Protein AF-A0A8J3GIA8-F1 (afdb_monomer_lite)

pLDDT: mean 77.98, std 16.13, range [45.19, 95.06]

Radius of gyration: 18.05 Å; chains: 1; bounding box: 42×23×46 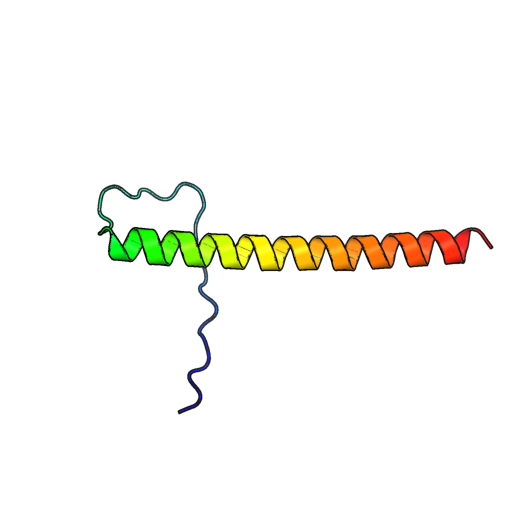Å

Str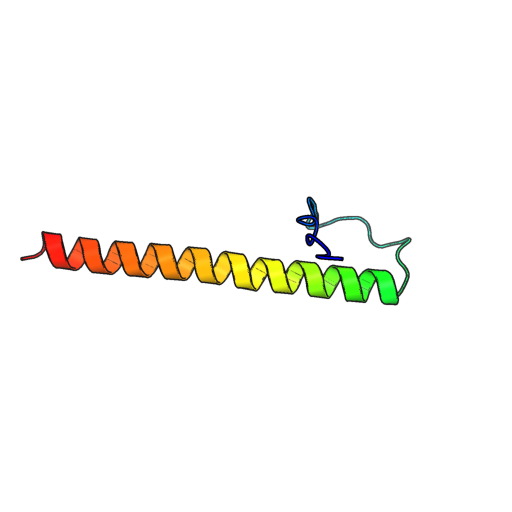ucture (mmCIF, N/CA/C/O backbone):
data_AF-A0A8J3GIA8-F1
#
_entry.id   AF-A0A8J3GIA8-F1
#
loop_
_atom_site.group_PDB
_atom_site.id
_atom_site.type_symbol
_atom_site.label_atom_id
_atom_site.label_alt_id
_atom_site.label_comp_id
_atom_site.label_asym_id
_atom_site.label_entity_id
_atom_site.label_seq_id
_atom_site.pdbx_PDB_ins_code
_atom_site.Cartn_x
_atom_site.Cartn_y
_atom_site.Cartn_z
_atom_site.occupancy
_atom_site.B_iso_or_equiv
_atom_site.auth_seq_id
_atom_site.auth_comp_id
_atom_site.auth_asym_id
_atom_site.auth_atom_id
_atom_site.pdbx_PDB_model_num
ATOM 1 N N . MET A 1 1 ? -12.025 -20.320 -16.278 1.00 47.41 1 MET A N 1
ATOM 2 C CA . MET A 1 1 ? -10.851 -20.536 -15.417 1.00 47.41 1 MET A CA 1
ATOM 3 C C . MET A 1 1 ? -10.978 -19.516 -14.315 1.00 47.41 1 MET A C 1
ATOM 5 O O . MET A 1 1 ? -10.904 -18.332 -14.607 1.00 47.41 1 MET A O 1
ATOM 9 N N . GLU A 1 2 ? -11.341 -19.956 -13.115 1.00 45.19 2 GLU A N 1
ATOM 10 C CA . GLU A 1 2 ? -11.281 -19.096 -11.936 1.00 45.19 2 GLU A CA 1
ATOM 11 C C . GLU A 1 2 ? -9.798 -18.963 -11.614 1.00 45.19 2 GLU A C 1
ATOM 13 O O . GLU A 1 2 ? -9.158 -19.914 -11.169 1.00 45.19 2 GLU A O 1
ATOM 18 N N . GLU A 1 3 ? -9.222 -17.833 -12.007 1.00 50.81 3 GLU A N 1
ATOM 19 C CA . GLU A 1 3 ? -7.847 -17.487 -11.687 1.00 50.81 3 GLU A CA 1
ATOM 20 C C . GLU A 1 3 ? -7.825 -17.175 -10.191 1.00 50.81 3 GLU A C 1
ATOM 22 O O . GLU A 1 3 ? -8.122 -16.066 -9.748 1.00 50.81 3 GLU A O 1
ATOM 27 N N . GLU A 1 4 ? -7.614 -18.221 -9.393 1.00 45.28 4 GLU A N 1
ATOM 28 C CA . GLU A 1 4 ? -7.388 -18.110 -7.962 1.00 45.28 4 GLU A CA 1
ATOM 29 C C . GLU A 1 4 ? -6.145 -17.236 -7.788 1.00 45.28 4 GLU A C 1
ATOM 31 O O . GLU A 1 4 ? -5.020 -17.671 -8.043 1.00 45.28 4 GLU A O 1
ATOM 36 N N . ALA A 1 5 ? -6.364 -15.962 -7.456 1.00 49.56 5 ALA A N 1
ATOM 37 C CA . ALA A 1 5 ? -5.304 -14.995 -7.238 1.00 49.56 5 ALA A CA 1
ATOM 38 C C . ALA A 1 5 ? -4.396 -15.535 -6.133 1.00 49.56 5 ALA A C 1
ATOM 40 O O . ALA A 1 5 ? -4.735 -15.489 -4.948 1.00 49.56 5 ALA A O 1
ATOM 41 N N . ILE A 1 6 ? -3.257 -16.096 -6.540 1.00 55.25 6 ILE A N 1
ATOM 42 C CA . ILE A 1 6 ? -2.242 -16.613 -5.633 1.00 55.25 6 ILE A CA 1
ATOM 43 C C . ILE A 1 6 ? -1.909 -15.452 -4.692 1.00 55.25 6 ILE A C 1
ATOM 45 O O . ILE A 1 6 ? -1.496 -14.395 -5.177 1.00 55.25 6 ILE A O 1
ATOM 49 N N . PRO A 1 7 ? -2.109 -15.583 -3.368 1.00 48.00 7 PRO A N 1
ATOM 50 C CA . PRO A 1 7 ? -1.748 -14.516 -2.455 1.00 48.00 7 PRO A CA 1
ATOM 51 C C . PRO A 1 7 ? -0.251 -14.289 -2.625 1.00 48.00 7 PRO A C 1
ATOM 53 O O . PRO A 1 7 ? 0.540 -15.191 -2.332 1.00 48.00 7 PRO A O 1
ATOM 56 N N . VAL A 1 8 ? 0.121 -13.117 -3.150 1.00 57.19 8 VAL A N 1
ATOM 57 C CA . VAL A 1 8 ? 1.510 -12.727 -3.401 1.00 57.19 8 VAL A CA 1
ATOM 58 C C . VAL A 1 8 ? 2.222 -12.704 -2.053 1.00 57.19 8 VAL A C 1
ATOM 60 O O . VAL A 1 8 ? 2.220 -11.721 -1.315 1.00 57.19 8 VAL A O 1
ATOM 63 N N . ARG A 1 9 ? 2.786 -13.850 -1.676 1.00 52.22 9 ARG A N 1
ATOM 64 C CA . ARG A 1 9 ? 3.668 -13.970 -0.527 1.00 52.22 9 ARG A CA 1
ATOM 65 C C . ARG A 1 9 ? 4.975 -13.288 -0.907 1.00 52.22 9 ARG A C 1
ATOM 67 O O . ARG A 1 9 ? 5.846 -13.923 -1.487 1.00 52.22 9 ARG A O 1
ATOM 74 N N . GLY A 1 10 ? 5.109 -12.021 -0.519 1.00 54.56 10 GLY A N 1
ATOM 75 C CA . GLY A 1 10 ? 6.414 -11.441 -0.210 1.00 54.56 10 GLY A CA 1
ATOM 76 C C . GLY A 1 10 ? 6.810 -10.187 -0.975 1.00 54.56 10 GLY A C 1
ATOM 77 O O . GLY A 1 10 ? 7.901 -10.157 -1.533 1.00 54.56 10 GLY A O 1
ATOM 78 N N . SER A 1 11 ? 6.018 -9.115 -0.923 1.00 61.09 11 SER A N 1
ATOM 79 C CA . SER A 1 11 ? 6.598 -7.781 -1.117 1.00 61.09 11 SER A CA 1
ATOM 80 C C . SER A 1 11 ? 7.442 -7.439 0.118 1.00 61.09 11 SER A C 1
ATOM 82 O O . SER A 1 11 ? 6.914 -7.034 1.154 1.00 61.09 11 SER A O 1
ATOM 84 N N . MET A 1 12 ? 8.750 -7.704 0.062 1.00 73.50 12 MET A N 1
ATOM 85 C CA . MET A 1 12 ? 9.671 -7.425 1.166 1.00 73.50 12 MET A CA 1
ATOM 86 C C . MET A 1 12 ? 10.087 -5.952 1.139 1.00 73.50 12 MET A C 1
ATOM 88 O O . MET A 1 12 ? 10.795 -5.504 0.239 1.00 73.50 12 MET A O 1
ATOM 92 N N . ILE A 1 13 ? 9.676 -5.188 2.151 1.00 79.31 13 ILE A N 1
ATOM 93 C CA . ILE A 1 13 ? 10.111 -3.794 2.309 1.00 79.31 13 ILE A CA 1
ATOM 94 C C . ILE A 1 13 ? 11.646 -3.748 2.350 1.00 79.31 13 ILE A C 1
ATOM 96 O O . ILE A 1 13 ? 12.266 -4.455 3.142 1.00 79.31 13 ILE A O 1
ATOM 100 N N . GLY A 1 14 ? 12.246 -2.904 1.505 1.00 79.50 14 GLY A N 1
ATOM 101 C CA . GLY A 1 14 ? 13.701 -2.754 1.414 1.00 79.50 14 GLY A CA 1
ATOM 102 C C . GLY A 1 14 ? 14.407 -3.779 0.520 1.00 79.50 14 GLY A C 1
ATOM 103 O O . GLY A 1 14 ? 15.626 -3.897 0.611 1.00 79.50 14 GLY A O 1
ATOM 104 N N . ALA A 1 15 ? 13.676 -4.514 -0.326 1.00 82.06 15 ALA A N 1
ATOM 105 C CA . ALA A 1 15 ? 14.279 -5.337 -1.372 1.00 82.06 15 ALA A CA 1
ATOM 106 C C . ALA A 1 15 ? 15.183 -4.499 -2.297 1.00 82.06 15 ALA A C 1
ATOM 108 O O . ALA A 1 15 ? 14.877 -3.341 -2.586 1.00 82.06 15 ALA A O 1
ATOM 109 N N . ASP A 1 16 ? 16.284 -5.090 -2.770 1.00 87.75 16 ASP A N 1
ATOM 110 C CA . ASP A 1 16 ? 17.117 -4.459 -3.794 1.00 87.75 16 ASP A CA 1
ATOM 111 C C . ASP A 1 16 ? 16.360 -4.417 -5.127 1.00 87.75 16 ASP A C 1
ATOM 113 O O . ASP A 1 16 ? 15.922 -5.440 -5.656 1.00 87.75 16 ASP A O 1
ATOM 117 N N . LEU A 1 17 ? 16.212 -3.207 -5.659 1.00 89.25 17 LEU A N 1
ATOM 118 C CA . LEU A 1 17 ? 15.456 -2.914 -6.871 1.00 89.25 17 LEU A CA 1
ATOM 119 C C . LEU A 1 17 ? 16.351 -2.724 -8.100 1.00 89.25 17 LEU A C 1
ATOM 121 O O . LEU A 1 17 ? 15.838 -2.518 -9.195 1.00 89.25 17 LEU A O 1
ATOM 125 N N . SER A 1 18 ? 17.673 -2.820 -7.938 1.00 91.00 18 SER A N 1
ATOM 126 C CA . SER A 1 18 ? 18.663 -2.488 -8.970 1.00 91.00 18 SER A CA 1
ATOM 127 C C . SER A 1 18 ? 18.483 -3.226 -10.305 1.00 91.00 18 SER A C 1
ATOM 129 O O . SER A 1 18 ? 18.818 -2.673 -11.349 1.00 91.00 18 SER A O 1
ATOM 131 N N . ASN A 1 19 ? 17.926 -4.441 -10.284 1.00 91.06 19 ASN A N 1
ATOM 132 C CA . ASN A 1 19 ? 17.732 -5.288 -11.467 1.00 91.06 19 ASN A CA 1
ATOM 133 C C . ASN A 1 19 ? 16.281 -5.343 -11.985 1.00 91.06 19 ASN A C 1
ATOM 135 O O . ASN A 1 19 ? 15.996 -6.140 -12.876 1.00 91.06 19 ASN A O 1
ATOM 139 N N . HIS A 1 20 ? 15.360 -4.554 -11.426 1.00 90.62 20 HIS A N 1
ATOM 140 C CA . HIS A 1 20 ? 13.953 -4.569 -11.841 1.00 90.62 20 HIS A CA 1
ATOM 141 C C . HIS A 1 20 ? 13.735 -3.671 -13.062 1.00 90.62 20 HIS A C 1
ATOM 143 O O . HIS A 1 20 ? 14.299 -2.576 -13.149 1.00 90.62 20 HIS A O 1
ATOM 149 N N . SER A 1 21 ? 12.900 -4.115 -14.002 1.00 94.56 21 SER A N 1
ATOM 150 C CA . SER A 1 21 ? 12.422 -3.243 -15.077 1.00 94.56 21 SER A CA 1
ATOM 151 C C . SER A 1 21 ? 11.426 -2.204 -14.542 1.00 94.56 21 SER A C 1
ATOM 153 O O . SER A 1 21 ? 10.942 -2.311 -13.416 1.00 94.56 21 SER A O 1
ATOM 155 N N . VAL A 1 22 ? 11.098 -1.185 -15.344 1.00 95.06 22 VAL A N 1
ATOM 156 C CA . VAL A 1 22 ? 10.080 -0.185 -14.966 1.00 95.06 22 VAL A CA 1
ATOM 157 C C . VAL A 1 22 ? 8.732 -0.858 -14.697 1.00 95.06 22 VAL A C 1
ATOM 159 O O . VAL A 1 22 ? 8.128 -0.590 -13.663 1.00 95.06 22 VAL A O 1
ATOM 162 N N . ASP A 1 23 ? 8.313 -1.780 -15.562 1.00 94.81 23 ASP A N 1
ATOM 163 C CA . ASP A 1 23 ? 7.049 -2.508 -15.414 1.00 94.81 23 ASP A CA 1
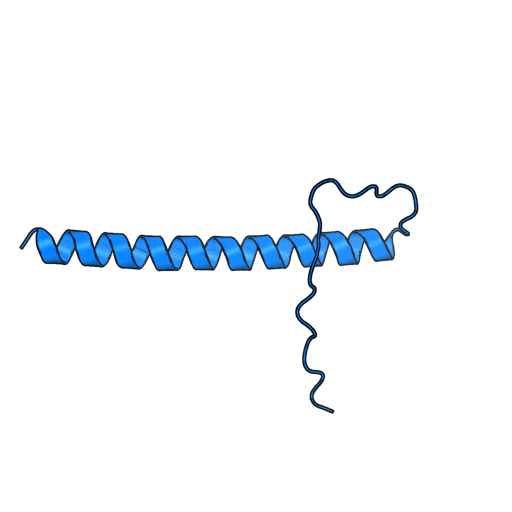ATOM 164 C C . ASP A 1 23 ? 7.036 -3.353 -14.127 1.00 94.81 23 ASP A C 1
ATOM 166 O O . ASP A 1 23 ? 6.040 -3.372 -13.400 1.00 94.81 23 ASP A O 1
ATOM 170 N N . ASP A 1 24 ? 8.165 -3.988 -13.781 1.00 89.44 24 ASP A N 1
ATOM 171 C CA . ASP A 1 24 ? 8.300 -4.733 -12.522 1.00 89.44 24 ASP A CA 1
ATOM 172 C C . ASP A 1 24 ? 8.155 -3.808 -11.306 1.00 89.44 24 ASP A C 1
ATOM 174 O O . ASP A 1 24 ? 7.521 -4.169 -10.313 1.00 89.44 24 ASP A O 1
ATOM 178 N N . LEU A 1 25 ? 8.724 -2.601 -11.374 1.00 92.00 25 LEU A N 1
ATOM 179 C CA . LEU A 1 25 ? 8.620 -1.604 -10.309 1.00 92.00 25 LEU A CA 1
ATOM 180 C C . LEU A 1 25 ? 7.193 -1.071 -10.158 1.00 92.00 25 LEU A C 1
ATOM 182 O O . LEU A 1 25 ? 6.748 -0.836 -9.032 1.00 92.00 25 LEU A O 1
ATOM 186 N N . GLU A 1 26 ? 6.466 -0.892 -11.259 1.00 93.44 26 GLU A N 1
ATOM 187 C CA . GLU A 1 26 ? 5.059 -0.490 -11.233 1.00 93.44 26 GLU A CA 1
ATOM 188 C C . GLU A 1 26 ? 4.179 -1.574 -10.610 1.00 93.44 26 GLU A C 1
ATOM 190 O O . GLU A 1 26 ? 3.421 -1.284 -9.681 1.00 93.44 26 GLU A O 1
ATOM 195 N N . ALA A 1 27 ? 4.352 -2.831 -11.025 1.00 91.25 27 ALA A N 1
ATOM 196 C CA . ALA A 1 27 ? 3.655 -3.965 -10.425 1.00 91.25 27 ALA A CA 1
ATOM 197 C C . ALA A 1 27 ? 3.987 -4.107 -8.928 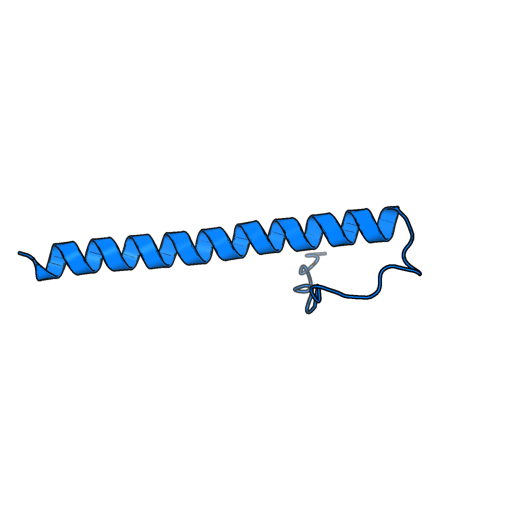1.00 91.25 27 ALA A C 1
ATOM 199 O O . ALA A 1 27 ? 3.101 -4.333 -8.098 1.00 91.25 27 ALA A O 1
ATOM 200 N N . TYR A 1 28 ? 5.258 -3.918 -8.561 1.00 89.69 28 TYR A N 1
ATOM 201 C CA . TYR A 1 28 ? 5.711 -3.967 -7.175 1.00 89.69 28 TYR A CA 1
ATOM 202 C C . TYR A 1 28 ? 5.089 -2.858 -6.314 1.00 89.69 28 TYR A C 1
ATOM 204 O O . TYR A 1 28 ? 4.606 -3.120 -5.207 1.00 89.69 28 TYR A O 1
ATOM 212 N N . ARG A 1 29 ? 5.049 -1.623 -6.832 1.00 92.12 29 ARG A N 1
ATOM 213 C CA . ARG A 1 29 ? 4.376 -0.480 -6.195 1.00 92.12 29 ARG A CA 1
ATOM 214 C C . ARG A 1 29 ? 2.901 -0.782 -5.958 1.00 92.12 29 ARG A C 1
ATOM 216 O O . ARG A 1 29 ? 2.404 -0.561 -4.853 1.00 92.12 29 ARG A O 1
ATOM 223 N N . ASP A 1 30 ? 2.209 -1.286 -6.971 1.00 93.75 30 ASP A N 1
ATOM 224 C CA . ASP A 1 30 ? 0.769 -1.527 -6.899 1.00 93.75 30 ASP A CA 1
ATOM 225 C C . ASP A 1 30 ? 0.441 -2.627 -5.877 1.00 93.75 30 ASP A C 1
ATOM 227 O O . ASP A 1 30 ? -0.485 -2.474 -5.074 1.00 93.75 30 ASP A O 1
ATOM 231 N N . ALA A 1 31 ? 1.269 -3.675 -5.805 1.00 89.38 31 ALA A N 1
ATOM 232 C CA . ALA A 1 31 ? 1.166 -4.706 -4.775 1.00 89.38 31 ALA A CA 1
ATOM 233 C C . ALA A 1 31 ? 1.356 -4.140 -3.354 1.00 89.38 31 ALA A C 1
ATOM 235 O O . ALA A 1 31 ? 0.578 -4.450 -2.449 1.00 89.38 31 ALA A O 1
ATOM 236 N N . LEU A 1 32 ? 2.355 -3.274 -3.145 1.00 91.88 32 LEU A N 1
ATOM 237 C CA . LEU A 1 32 ? 2.576 -2.617 -1.851 1.00 91.88 32 LEU A CA 1
ATOM 238 C C . LEU A 1 32 ? 1.415 -1.691 -1.462 1.00 91.88 32 LEU A C 1
ATOM 240 O O . LEU A 1 32 ? 1.014 -1.661 -0.298 1.00 91.88 32 LEU A O 1
ATOM 244 N N . HIS A 1 33 ? 0.842 -0.953 -2.413 1.00 93.81 33 HIS A N 1
ATOM 245 C CA . HIS A 1 33 ? -0.328 -0.110 -2.162 1.00 93.81 33 HIS A CA 1
ATOM 246 C C . HIS A 1 33 ? -1.560 -0.928 -1.768 1.00 93.81 33 HIS A C 1
ATOM 248 O O . HIS A 1 33 ? -2.246 -0.570 -0.807 1.00 93.81 33 HIS A O 1
ATOM 254 N N . ALA A 1 34 ? -1.823 -2.040 -2.458 1.00 91.00 34 ALA A N 1
ATOM 255 C CA . ALA A 1 34 ? -2.904 -2.951 -2.090 1.00 91.00 34 ALA A CA 1
ATOM 256 C C . ALA A 1 34 ? -2.723 -3.486 -0.658 1.00 91.00 34 ALA A C 1
ATOM 258 O O . ALA A 1 34 ? -3.675 -3.532 0.125 1.00 91.00 34 ALA A O 1
ATOM 259 N N . GLU A 1 35 ? -1.485 -3.811 -0.282 1.00 91.31 35 GLU A N 1
ATOM 260 C CA . GLU A 1 35 ? -1.162 -4.270 1.066 1.00 91.31 35 GLU A CA 1
ATOM 261 C C . GLU A 1 35 ? -1.384 -3.177 2.125 1.00 91.31 35 GLU A C 1
ATOM 263 O O . GLU A 1 35 ? -1.969 -3.448 3.176 1.00 91.31 35 GLU A O 1
ATOM 268 N N . ILE A 1 36 ? -1.018 -1.922 1.839 1.00 91.62 36 ILE A N 1
ATOM 269 C CA . ILE A 1 36 ? -1.315 -0.778 2.718 1.00 91.62 36 ILE A CA 1
ATOM 270 C C . ILE A 1 36 ? -2.825 -0.640 2.945 1.00 91.62 36 ILE A C 1
ATOM 272 O O . ILE A 1 36 ? -3.261 -0.476 4.088 1.00 91.62 36 ILE A O 1
ATOM 276 N N . VAL A 1 37 ? -3.636 -0.732 1.886 1.00 94.94 37 VAL A N 1
ATOM 277 C CA . VAL A 1 37 ? -5.104 -0.665 1.996 1.00 94.94 37 VAL A CA 1
ATOM 278 C C . VAL A 1 37 ? -5.626 -1.788 2.892 1.00 94.94 37 VAL A C 1
ATOM 280 O O . VAL A 1 37 ? -6.334 -1.518 3.864 1.00 94.94 37 VAL A O 1
ATOM 283 N N . ARG A 1 38 ? -5.205 -3.034 2.644 1.00 92.94 38 ARG A N 1
ATOM 284 C CA . ARG A 1 38 ? -5.596 -4.206 3.444 1.00 92.94 38 ARG A CA 1
ATOM 285 C C . ARG A 1 38 ? -5.248 -4.040 4.928 1.00 92.94 38 ARG A C 1
ATOM 287 O O . ARG A 1 38 ? -6.061 -4.362 5.803 1.00 92.94 38 ARG A O 1
ATOM 294 N N . VAL A 1 39 ? -4.047 -3.540 5.227 1.00 91.31 39 VAL A N 1
ATOM 295 C CA . VAL A 1 39 ? -3.585 -3.282 6.600 1.00 91.31 39 VAL A CA 1
ATOM 296 C C . VAL A 1 39 ? -4.416 -2.180 7.257 1.00 91.31 39 VAL A C 1
ATOM 298 O O . VAL A 1 39 ? -4.884 -2.367 8.383 1.00 91.31 39 VAL A O 1
ATOM 301 N N . ASN A 1 40 ? -4.681 -1.077 6.556 1.00 93.00 40 ASN A N 1
ATOM 302 C CA . ASN A 1 40 ? -5.520 0.011 7.061 1.00 93.00 40 ASN A CA 1
ATOM 303 C C . ASN A 1 40 ? -6.945 -0.461 7.375 1.00 93.00 40 ASN A C 1
ATOM 305 O O . ASN A 1 40 ? -7.488 -0.133 8.429 1.00 93.00 40 ASN A O 1
ATOM 309 N N . GLU A 1 41 ? -7.543 -1.299 6.530 1.00 92.56 41 GLU A N 1
ATOM 310 C CA . GLU A 1 41 ? -8.851 -1.900 6.808 1.00 92.56 41 GLU A CA 1
ATOM 311 C C . GLU A 1 41 ? -8.832 -2.813 8.038 1.00 92.56 41 GLU A C 1
ATOM 313 O O . GLU A 1 41 ? -9.789 -2.854 8.816 1.00 92.56 41 GLU A O 1
ATOM 318 N N . ALA A 1 42 ? -7.760 -3.585 8.232 1.00 92.31 42 ALA A N 1
ATOM 319 C CA . ALA A 1 42 ? -7.600 -4.417 9.420 1.00 92.31 42 ALA A CA 1
ATOM 320 C C . ALA A 1 42 ? -7.471 -3.565 10.696 1.00 92.31 42 ALA A C 1
ATOM 322 O O . ALA A 1 42 ? -8.080 -3.903 11.715 1.00 92.31 42 ALA A O 1
ATOM 323 N N . ILE A 1 43 ? -6.735 -2.450 10.634 1.00 89.56 43 ILE A N 1
ATOM 324 C CA . ILE A 1 43 ? -6.620 -1.479 11.731 1.00 89.56 43 ILE A CA 1
ATOM 325 C C . ILE A 1 43 ? -7.991 -0.873 12.043 1.00 89.56 43 ILE A C 1
ATOM 327 O O . ILE A 1 43 ? -8.435 -0.938 13.190 1.00 89.56 43 ILE A O 1
ATOM 331 N N . SER A 1 44 ? -8.695 -0.359 11.033 1.00 87.50 44 SER A N 1
ATOM 332 C CA . SER A 1 44 ? -10.022 0.251 11.182 1.00 87.50 44 SER A CA 1
ATOM 333 C C . SER A 1 44 ? -11.038 -0.712 11.793 1.00 87.50 44 SER A C 1
ATOM 335 O O . SER A 1 44 ? -11.737 -0.348 12.739 1.00 87.50 44 SER A O 1
ATOM 337 N N . ARG A 1 45 ? -11.078 -1.970 11.328 1.00 86.50 45 ARG A N 1
ATOM 338 C CA . ARG A 1 45 ? -11.942 -3.013 11.907 1.00 86.50 45 ARG A CA 1
ATOM 339 C C . ARG A 1 45 ? -11.649 -3.234 13.389 1.00 86.50 45 ARG A C 1
ATOM 341 O O . ARG A 1 45 ? -12.572 -3.235 14.198 1.00 86.50 45 ARG A O 1
ATOM 348 N N . ARG A 1 46 ? -10.373 -3.359 13.764 1.00 86.56 46 ARG A N 1
ATOM 349 C CA . ARG A 1 46 ? -9.966 -3.551 15.168 1.00 86.56 46 ARG A CA 1
ATOM 350 C C . ARG A 1 46 ? -10.267 -2.326 16.036 1.00 86.56 46 ARG A C 1
ATOM 352 O O . ARG A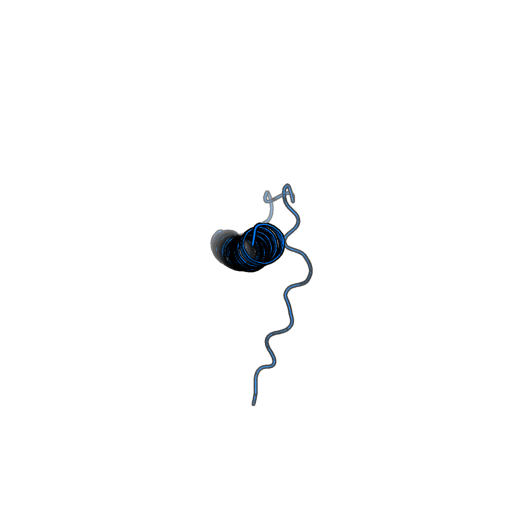 1 46 ? -10.703 -2.490 17.174 1.00 86.56 46 ARG A O 1
ATOM 359 N N . GLY A 1 47 ? -10.080 -1.116 15.510 1.00 77.19 47 GLY A N 1
ATOM 360 C CA . GLY A 1 47 ? -10.433 0.133 16.191 1.00 77.19 47 GLY A CA 1
ATOM 361 C C . GLY A 1 47 ? -11.938 0.262 16.438 1.00 77.19 47 GLY A C 1
ATOM 362 O O . GLY A 1 47 ? -12.355 0.582 17.551 1.00 77.19 47 GLY A O 1
ATOM 363 N N . ALA A 1 48 ? -12.761 -0.071 15.441 1.00 71.81 48 ALA A N 1
ATOM 364 C CA . ALA A 1 48 ? -14.217 -0.087 15.572 1.00 71.81 48 ALA A CA 1
ATOM 365 C C . ALA A 1 48 ? -14.686 -1.089 16.641 1.00 71.81 48 ALA A C 1
ATOM 367 O O . ALA A 1 48 ? -15.522 -0.751 17.480 1.00 71.81 48 ALA A O 1
ATOM 368 N N . THR A 1 49 ? -14.100 -2.292 16.675 1.00 72.62 49 THR A N 1
ATOM 369 C CA . THR A 1 49 ? -14.386 -3.289 17.720 1.00 72.62 49 THR A CA 1
ATOM 370 C C . THR A 1 49 ? -13.994 -2.794 19.111 1.00 72.62 49 THR A C 1
ATOM 372 O O . THR A 1 49 ? -14.759 -2.972 20.057 1.00 72.62 49 THR A O 1
ATOM 375 N N . ARG A 1 50 ? -12.834 -2.140 19.252 1.00 69.31 50 ARG A N 1
ATOM 376 C CA . ARG A 1 50 ? -12.388 -1.588 20.538 1.00 69.31 50 ARG A CA 1
ATOM 377 C C . ARG A 1 50 ? -13.340 -0.509 21.053 1.00 69.31 50 ARG A C 1
ATOM 379 O O . ARG A 1 50 ? -13.747 -0.577 22.206 1.00 69.31 50 ARG A O 1
ATOM 386 N N . ASN A 1 51 ? -13.748 0.429 20.200 1.00 67.50 51 ASN A N 1
ATOM 387 C CA . ASN A 1 51 ? -14.688 1.485 20.584 1.00 67.50 51 ASN A CA 1
ATOM 388 C C . ASN A 1 51 ? -16.060 0.925 20.989 1.00 67.50 51 ASN A C 1
ATOM 390 O O . ASN A 1 51 ? -16.641 1.382 21.972 1.00 67.50 51 ASN A O 1
ATOM 394 N N . ALA A 1 52 ? -16.566 -0.084 20.273 1.00 65.50 52 ALA A N 1
ATOM 395 C CA . ALA A 1 52 ? -17.816 -0.752 20.633 1.00 65.50 52 ALA A CA 1
ATOM 396 C C . ALA A 1 52 ? -17.716 -1.468 21.993 1.00 65.50 52 ALA A C 1
ATOM 398 O O . ALA A 1 52 ? -18.623 -1.353 22.817 1.00 65.50 52 ALA A O 1
ATOM 399 N N . ALA A 1 53 ? -16.597 -2.150 22.259 1.00 64.12 53 ALA A N 1
ATOM 400 C CA . ALA A 1 53 ? -16.346 -2.784 23.550 1.00 64.12 53 ALA A CA 1
ATOM 401 C C . ALA A 1 53 ? -16.257 -1.748 24.683 1.00 64.12 53 ALA A C 1
ATOM 403 O O . ALA A 1 53 ? -16.908 -1.903 25.713 1.00 64.12 53 ALA A O 1
ATOM 404 N N . GLU A 1 54 ? -15.520 -0.653 24.485 1.00 69.88 54 GLU A N 1
ATOM 405 C CA . GLU A 1 54 ? -15.384 0.412 25.486 1.00 69.88 54 GLU A CA 1
ATOM 406 C C . GLU A 1 54 ? -16.724 1.090 25.824 1.00 69.88 54 GLU A C 1
ATOM 408 O O . GLU A 1 54 ? -16.942 1.456 26.978 1.00 69.88 54 GLU A O 1
ATOM 413 N N . GLN A 1 55 ? -17.644 1.232 24.862 1.00 73.31 55 GLN A N 1
ATOM 414 C CA . GLN A 1 55 ? -18.994 1.746 25.131 1.00 73.31 55 GLN A CA 1
ATOM 415 C C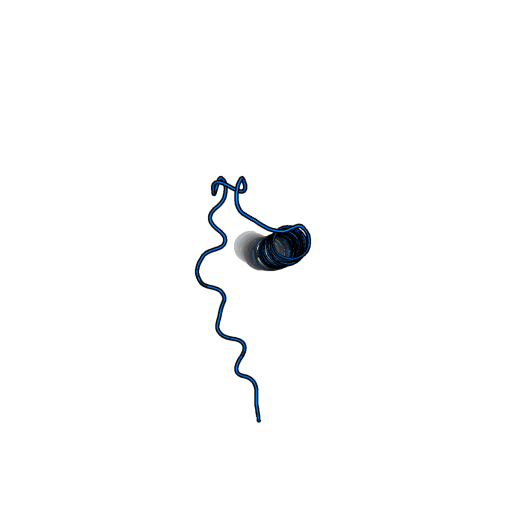 . GLN A 1 55 ? -19.896 0.732 25.849 1.00 73.31 55 GLN A C 1
ATOM 417 O O . GLN A 1 55 ? -20.734 1.139 26.651 1.00 73.31 55 GLN A O 1
ATOM 422 N N . PHE A 1 56 ? -19.723 -0.569 25.599 1.00 68.62 56 PHE A N 1
ATOM 423 C CA . PHE A 1 56 ? -20.467 -1.623 26.293 1.00 68.62 56 PHE A CA 1
ATOM 424 C C . PHE A 1 56 ? -20.071 -1.731 27.774 1.00 68.62 56 PHE A C 1
ATOM 426 O O . PHE A 1 56 ? -20.945 -1.868 28.621 1.00 68.62 56 PHE A O 1
ATOM 433 N N . PHE A 1 57 ? -18.779 -1.604 28.102 1.00 69.69 57 PHE A N 1
ATOM 434 C CA . PHE A 1 57 ? -18.283 -1.684 29.486 1.00 69.69 57 PHE A CA 1
ATOM 435 C C . PHE A 1 57 ? -18.476 -0.404 30.320 1.00 69.69 57 PHE A C 1
ATOM 437 O O . PHE A 1 57 ? -18.312 -0.451 31.535 1.00 69.69 57 PHE A O 1
ATOM 444 N N . LYS A 1 58 ? -18.783 0.743 29.697 1.00 64.94 58 LYS A N 1
ATOM 445 C CA . LYS A 1 58 ? -19.043 2.022 30.394 1.00 64.94 58 LYS A CA 1
ATOM 446 C C . LYS A 1 58 ? -20.518 2.241 30.771 1.00 64.94 58 LYS A C 1
ATOM 448 O O . LYS A 1 58 ? -20.826 3.287 31.342 1.00 64.94 58 LYS A O 1
ATOM 453 N N . ARG A 1 59 ? -21.411 1.316 30.410 1.00 53.31 59 ARG A N 1
ATOM 454 C CA . ARG A 1 59 ? -22.829 1.326 30.799 1.00 53.31 59 ARG A CA 1
ATOM 455 C C . ARG A 1 59 ? -23.063 0.612 32.121 1.00 53.31 59 ARG A C 1
ATOM 457 O O . ARG A 1 59 ? -22.328 -0.358 32.397 1.00 53.31 59 ARG A O 1
#

Foldseek 3Di:
DPPPPDLPPDLDPPDDCPPPDPVRVVVSVVNVVVVVVVVVVVVVVVVVVVVVVVVVVVD

Secondary structure (DSSP, 8-state):
------------TT---TT--HHHHHHHHHHHHHHHHHHHHHHHHHHHHHHHHHHHHT-

Sequence (59 aa):
MEEEAIPVRGSMIGADLSNHSVDDLEAYRDALHAEIVRVNEAISRRGATRNAAEQFFKR

InterPro domains:
  IPR009579 Protein of unknown function DUF1192 [PF06698] (11-58)

Organism: NCBI:txid1565040